Protein AF-A0A2K0XI58-F1 (afdb_monomer_lite)

pLDDT: mean 96.13, std 5.79, range [55.44, 98.38]

Structure (mmCIF, N/CA/C/O backbone):
data_AF-A0A2K0XI58-F1
#
_entry.id   AF-A0A2K0XI58-F1
#
loop_
_atom_site.group_PDB
_atom_site.id
_atom_site.type_symbol
_atom_site.label_atom_id
_atom_site.label_alt_id
_atom_site.label_comp_id
_atom_site.label_asym_id
_atom_site.label_entity_id
_atom_site.label_seq_id
_atom_site.pdbx_PDB_ins_code
_atom_site.Cartn_x
_atom_site.Cartn_y
_atom_site.Cartn_z
_atom_site.occupancy
_atom_site.B_iso_or_equiv
_atom_site.auth_seq_id
_atom_site.auth_comp_id
_atom_site.auth_asym_id
_atom_site.auth_atom_id
_atom_site.pdbx_PDB_model_num
ATOM 1 N N . MET A 1 1 ? 12.928 1.090 -13.268 1.00 88.12 1 MET A N 1
ATOM 2 C CA . MET A 1 1 ? 12.557 2.517 -13.374 1.00 88.12 1 MET A CA 1
ATOM 3 C C . MET A 1 1 ? 11.251 2.697 -12.627 1.00 88.12 1 MET A C 1
ATOM 5 O O . MET A 1 1 ? 10.386 1.845 -12.789 1.00 88.12 1 MET A O 1
ATOM 9 N N . SER A 1 2 ? 11.136 3.724 -11.785 1.00 95.00 2 SER A N 1
ATOM 10 C CA . SER A 1 2 ? 9.872 4.029 -11.108 1.00 95.00 2 SER A CA 1
ATOM 11 C C . SER A 1 2 ? 8.874 4.645 -12.089 1.00 95.00 2 SER A C 1
ATOM 13 O O . SER A 1 2 ? 9.290 5.338 -13.021 1.00 95.00 2 SER A O 1
ATOM 15 N N . TYR A 1 3 ? 7.579 4.402 -11.902 1.00 96.69 3 TYR A N 1
ATOM 16 C CA . TYR A 1 3 ? 6.528 4.889 -12.801 1.00 96.69 3 TYR A CA 1
ATOM 17 C C . TYR A 1 3 ? 5.257 5.271 -12.040 1.00 96.69 3 TYR A C 1
ATOM 19 O O . TYR A 1 3 ? 5.036 4.826 -10.916 1.00 96.69 3 TYR A O 1
ATOM 27 N N . LYS A 1 4 ? 4.431 6.130 -12.647 1.00 97.25 4 LYS A N 1
ATOM 28 C CA . LYS A 1 4 ? 3.136 6.516 -12.076 1.00 97.25 4 LYS A CA 1
ATOM 29 C C . LYS A 1 4 ? 2.160 5.350 -12.162 1.00 97.25 4 LYS A C 1
ATOM 31 O O . LYS A 1 4 ? 2.037 4.752 -13.226 1.00 97.25 4 LYS A O 1
ATOM 36 N N . ALA A 1 5 ? 1.465 5.066 -11.071 1.00 97.38 5 ALA A N 1
ATOM 37 C CA . ALA A 1 5 ? 0.508 3.972 -10.986 1.00 97.38 5 ALA A CA 1
ATOM 38 C C . ALA A 1 5 ? -0.588 4.283 -9.957 1.00 97.38 5 ALA A C 1
ATOM 40 O O . ALA A 1 5 ? -0.516 5.279 -9.228 1.00 97.38 5 ALA A O 1
ATOM 41 N N . LYS A 1 6 ? -1.590 3.405 -9.889 1.00 98.19 6 LYS A N 1
ATOM 42 C CA . LYS A 1 6 ? -2.590 3.379 -8.820 1.00 98.19 6 LYS A CA 1
ATOM 43 C C . LYS A 1 6 ? -2.371 2.152 -7.947 1.00 98.19 6 LYS A C 1
ATOM 45 O O . LYS A 1 6 ? -2.008 1.087 -8.444 1.00 98.19 6 LYS A O 1
ATOM 50 N N . ALA A 1 7 ? -2.621 2.296 -6.655 1.00 98.12 7 ALA A N 1
ATOM 51 C CA . ALA A 1 7 ? -2.604 1.188 -5.715 1.00 98.12 7 ALA A CA 1
ATOM 52 C C . ALA A 1 7 ? -3.846 1.222 -4.828 1.00 98.12 7 ALA A C 1
ATOM 54 O O . ALA A 1 7 ? -4.340 2.292 -4.468 1.00 98.12 7 ALA A O 1
ATOM 55 N N . ARG A 1 8 ? -4.340 0.042 -4.455 1.00 98.38 8 ARG A N 1
ATOM 56 C CA . ARG A 1 8 ? -5.332 -0.118 -3.393 1.00 98.38 8 ARG A CA 1
ATOM 57 C C . ARG A 1 8 ? -4.603 -0.431 -2.094 1.00 98.38 8 ARG A C 1
ATOM 59 O O . ARG A 1 8 ? -3.766 -1.330 -2.053 1.00 98.38 8 ARG A O 1
ATOM 66 N N . VAL A 1 9 ? -4.957 0.267 -1.023 1.00 98.31 9 VAL A N 1
ATOM 67 C CA . VAL A 1 9 ? -4.539 -0.086 0.336 1.00 98.31 9 VAL A CA 1
ATOM 68 C C . VAL A 1 9 ? -5.159 -1.431 0.689 1.00 98.31 9 VAL A C 1
ATOM 70 O O . VAL A 1 9 ? -6.383 -1.565 0.686 1.00 98.31 9 VAL A O 1
ATOM 73 N N . LYS A 1 10 ? -4.328 -2.422 0.992 1.00 98.25 10 LYS A N 1
ATOM 74 C CA . LYS A 1 10 ? -4.767 -3.781 1.314 1.00 98.25 10 LYS A CA 1
ATOM 75 C C . LYS A 1 10 ? -3.761 -4.442 2.232 1.00 98.25 10 LYS A C 1
ATOM 77 O O . LYS A 1 10 ? -2.597 -4.565 1.863 1.00 98.25 10 LYS A O 1
ATOM 82 N N . VAL A 1 11 ? -4.205 -4.868 3.405 1.00 97.94 11 VAL A N 1
ATOM 83 C CA . VAL A 1 11 ? -3.348 -5.525 4.388 1.00 97.94 11 VAL A CA 1
ATOM 84 C C . VAL A 1 11 ? -3.228 -6.998 4.017 1.00 97.94 11 VAL A C 1
ATOM 86 O O . VAL A 1 11 ? -4.199 -7.749 4.035 1.00 97.94 11 VAL A O 1
ATOM 89 N N . ILE A 1 12 ? -2.0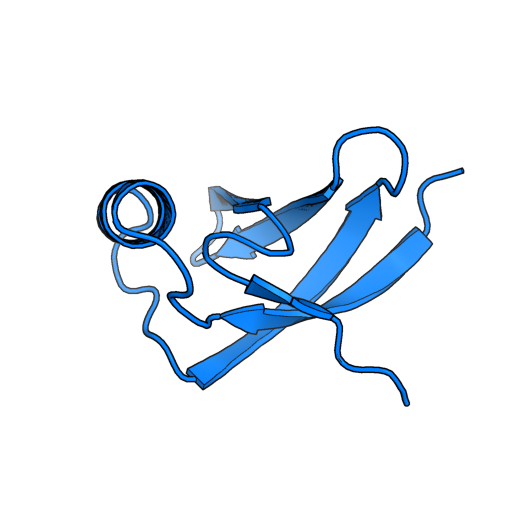19 -7.406 3.651 1.00 97.75 12 ILE A N 1
ATOM 90 C CA . ILE A 1 12 ? -1.688 -8.768 3.218 1.00 97.75 12 ILE A CA 1
ATOM 91 C C . ILE A 1 12 ? -0.906 -9.496 4.317 1.00 97.75 12 ILE A C 1
ATOM 93 O O . ILE A 1 12 ? -1.064 -10.703 4.492 1.00 97.75 12 ILE A O 1
ATOM 97 N N . THR A 1 13 ? -0.089 -8.767 5.080 1.00 98.12 13 THR A N 1
ATOM 98 C CA . THR A 1 13 ? 0.766 -9.318 6.138 1.00 98.12 13 THR A CA 1
ATOM 99 C C . THR A 1 13 ? 0.574 -8.583 7.465 1.00 98.12 13 THR A C 1
ATOM 101 O O . THR A 1 13 ? 0.095 -7.446 7.510 1.00 98.12 13 THR A O 1
ATOM 104 N N . GLU A 1 14 ? 1.006 -9.205 8.567 1.00 97.06 14 GLU A N 1
ATOM 105 C CA . GLU A 1 14 ? 1.023 -8.554 9.886 1.00 97.06 14 GLU A CA 1
ATOM 106 C C . GLU A 1 14 ? 1.916 -7.304 9.902 1.00 97.06 14 GLU A C 1
ATOM 108 O O . GLU A 1 14 ? 1.551 -6.295 10.499 1.00 97.06 14 GLU A O 1
ATOM 113 N N . ALA A 1 15 ? 3.057 -7.326 9.203 1.00 96.62 15 ALA A N 1
ATOM 114 C CA . ALA A 1 15 ? 3.906 -6.144 9.047 1.00 96.62 15 ALA A CA 1
ATOM 115 C C . ALA A 1 15 ? 3.161 -5.022 8.307 1.00 96.62 15 ALA A C 1
ATOM 117 O O . ALA A 1 15 ? 3.157 -3.876 8.756 1.00 96.62 15 ALA A O 1
ATOM 118 N N . GLY A 1 16 ? 2.442 -5.369 7.236 1.00 97.00 16 GLY A N 1
ATOM 119 C CA . GLY A 1 16 ? 1.592 -4.444 6.495 1.00 97.00 16 GLY A CA 1
ATOM 120 C C . GLY A 1 16 ? 0.529 -3.764 7.357 1.00 97.00 16 GLY A C 1
ATOM 121 O O . GLY A 1 16 ? 0.286 -2.562 7.218 1.00 97.00 16 GLY A O 1
ATOM 122 N N . LYS A 1 17 ? -0.064 -4.501 8.300 1.00 96.88 17 LYS A N 1
ATOM 123 C CA . LYS A 1 17 ? -1.010 -3.937 9.268 1.00 96.88 17 LYS A CA 1
ATOM 124 C C . LYS A 1 17 ? -0.359 -2.836 10.103 1.00 96.88 17 LYS A C 1
ATOM 126 O O . LYS A 1 17 ? -0.940 -1.760 10.231 1.00 96.88 17 LYS A O 1
ATOM 131 N N . TRP A 1 18 ? 0.844 -3.079 10.626 1.00 97.06 18 TRP A N 1
ATOM 132 C CA . TRP A 1 18 ? 1.595 -2.081 11.394 1.00 97.06 18 TRP A CA 1
ATOM 133 C C . TRP A 1 18 ? 1.932 -0.853 10.547 1.00 97.06 18 TRP A C 1
ATOM 135 O O . TRP A 1 18 ? 1.617 0.260 10.964 1.00 97.06 18 TRP A O 1
ATOM 145 N N . TYR A 1 19 ? 2.436 -1.041 9.326 1.00 96.31 19 TYR A N 1
ATOM 146 C CA . TYR A 1 19 ? 2.729 0.075 8.417 1.00 96.31 19 TYR A CA 1
ATOM 147 C C . TYR A 1 19 ? 1.494 0.934 8.129 1.00 96.31 19 TYR A C 1
ATOM 149 O O . TYR A 1 19 ? 1.572 2.159 8.122 1.00 96.31 19 TYR A O 1
ATOM 157 N N . LEU A 1 20 ? 0.323 0.315 7.929 1.00 96.81 20 LEU A N 1
ATOM 158 C CA . LEU A 1 20 ? -0.911 1.072 7.713 1.00 96.81 20 LEU A CA 1
ATOM 159 C C . LEU A 1 20 ? -1.312 1.893 8.950 1.00 96.81 20 LEU A C 1
ATOM 161 O O . LEU A 1 20 ? -1.782 3.017 8.795 1.00 96.81 20 LEU A O 1
ATOM 165 N N . THR A 1 21 ? -1.106 1.378 10.169 1.00 95.88 21 THR A N 1
ATOM 166 C CA . THR A 1 21 ? -1.440 2.128 11.398 1.00 95.88 21 THR A CA 1
ATOM 167 C C . THR A 1 21 ? -0.606 3.395 11.592 1.00 95.88 21 THR A C 1
ATOM 169 O O . THR A 1 21 ? -1.072 4.329 12.246 1.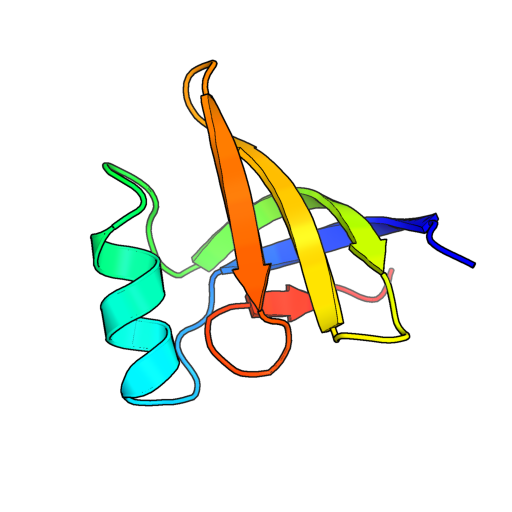00 95.88 21 THR A O 1
ATOM 172 N N . GLU A 1 22 ? 0.588 3.463 10.999 1.00 95.62 22 GLU A N 1
ATOM 173 C CA . GLU A 1 22 ? 1.442 4.656 11.034 1.00 95.62 22 GLU A CA 1
ATOM 174 C C . GLU A 1 22 ? 0.904 5.777 10.1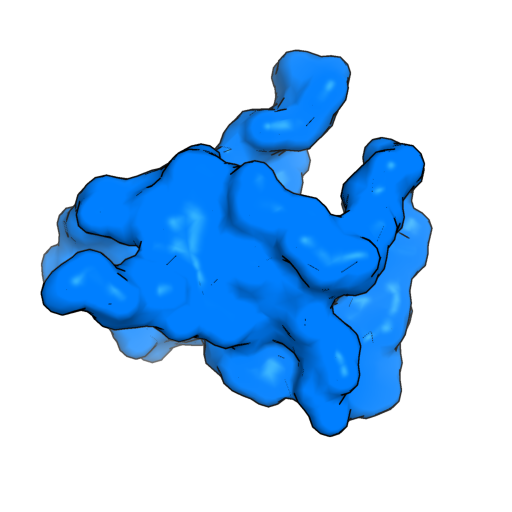28 1.00 95.62 22 GLU A C 1
ATOM 176 O O . GLU A 1 22 ? 1.111 6.960 10.411 1.00 95.62 22 GLU A O 1
ATOM 181 N N . ILE A 1 23 ? 0.137 5.431 9.087 1.00 95.94 23 ILE A N 1
ATOM 182 C CA . ILE A 1 23 ? -0.442 6.389 8.139 1.00 95.94 23 I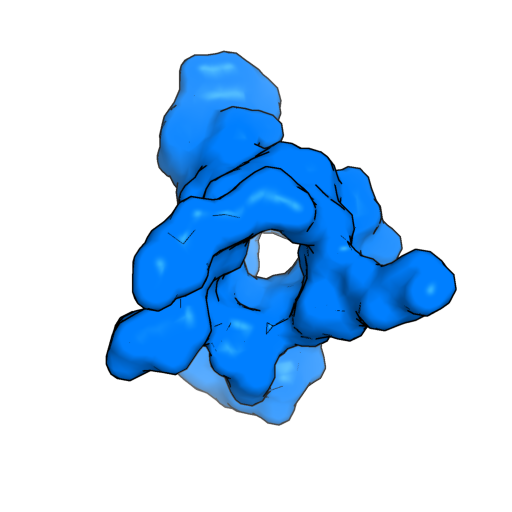LE A CA 1
ATOM 183 C C . ILE A 1 23 ? -1.834 6.813 8.621 1.00 95.94 23 ILE A C 1
ATOM 185 O O . ILE A 1 23 ? -2.868 6.229 8.284 1.00 95.94 23 ILE A O 1
ATOM 189 N N . LYS A 1 24 ? -1.875 7.868 9.437 1.00 94.56 24 LYS A N 1
ATOM 190 C CA . LYS A 1 24 ? -3.102 8.324 10.106 1.00 94.56 24 LYS A CA 1
ATOM 191 C C . LYS A 1 24 ? -4.248 8.609 9.129 1.00 94.56 24 LYS A C 1
ATOM 193 O O . LYS A 1 24 ? -4.144 9.407 8.198 1.00 94.56 24 LYS A O 1
ATOM 198 N N . GLY A 1 25 ? -5.395 7.991 9.402 1.00 94.31 25 GLY A N 1
ATOM 199 C CA . GLY A 1 25 ? -6.637 8.205 8.657 1.00 94.31 25 GLY A CA 1
ATOM 200 C C . GLY A 1 25 ? -6.716 7.474 7.314 1.00 94.31 25 GLY A C 1
ATOM 201 O O . GLY A 1 25 ? -7.783 7.499 6.700 1.00 94.31 25 GLY A O 1
ATOM 202 N N . LEU A 1 26 ? -5.645 6.805 6.875 1.00 97.00 26 LEU A N 1
ATOM 203 C CA . LEU A 1 26 ? -5.695 5.915 5.721 1.00 97.00 26 LEU A CA 1
ATOM 204 C C . LEU A 1 26 ? -6.389 4.606 6.114 1.00 97.00 26 LEU A C 1
ATOM 206 O O . LEU A 1 26 ? -6.199 4.085 7.212 1.00 97.00 26 LEU A O 1
ATOM 210 N N . LYS A 1 27 ? -7.235 4.089 5.224 1.00 96.62 27 LYS A N 1
ATOM 211 C CA . LYS A 1 27 ? -8.043 2.890 5.467 1.00 96.62 27 LYS A CA 1
ATOM 212 C C . LYS A 1 27 ? -7.821 1.870 4.365 1.00 96.62 27 LYS A C 1
ATOM 214 O O . LYS A 1 27 ? -7.563 2.230 3.219 1.00 96.62 27 LYS A O 1
ATOM 219 N N . GLU A 1 28 ? -7.959 0.602 4.725 1.00 97.62 28 GLU A N 1
ATOM 220 C CA . GLU A 1 28 ? -8.002 -0.487 3.759 1.00 97.62 28 GLU A CA 1
ATOM 221 C C . GLU A 1 28 ? -9.151 -0.290 2.756 1.00 97.62 28 GLU A C 1
ATOM 223 O O . GLU A 1 28 ? -10.225 0.204 3.106 1.00 97.62 28 GLU A O 1
ATOM 228 N N . GLY A 1 29 ? -8.897 -0.625 1.492 1.00 97.75 29 GLY A N 1
ATOM 229 C CA . GLY A 1 29 ? -9.794 -0.392 0.360 1.00 97.75 29 GLY A CA 1
ATOM 230 C C . GLY A 1 29 ? -9.622 0.966 -0.328 1.00 97.75 29 GLY A C 1
ATOM 231 O O . GLY A 1 29 ? -10.069 1.112 -1.466 1.00 97.75 29 GLY A O 1
ATOM 232 N N . THR A 1 30 ? -8.952 1.939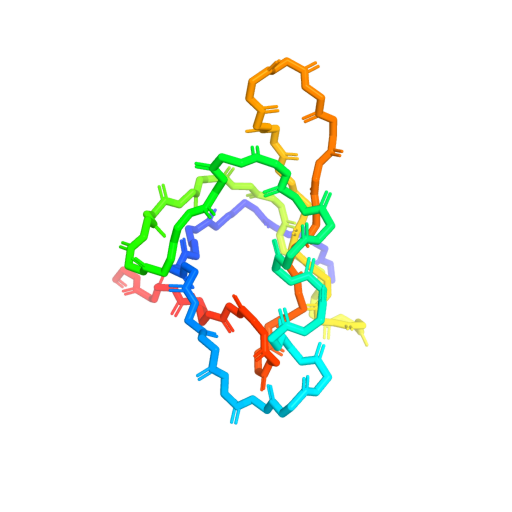 0.299 1.00 98.12 30 THR A N 1
ATOM 233 C CA . THR A 1 30 ? -8.670 3.240 -0.329 1.00 98.12 30 THR A CA 1
ATOM 234 C C . THR A 1 30 ? -7.788 3.064 -1.561 1.00 98.12 30 THR A C 1
ATOM 236 O O . THR A 1 30 ? -6.806 2.328 -1.526 1.00 98.12 30 THR A O 1
ATOM 239 N N . ILE A 1 31 ? -8.122 3.761 -2.646 1.00 98.00 31 ILE A N 1
ATOM 240 C CA . ILE A 1 31 ? -7.299 3.818 -3.855 1.00 98.00 31 ILE A CA 1
ATOM 241 C C . ILE A 1 31 ? -6.496 5.114 -3.833 1.00 98.00 31 ILE A C 1
ATOM 243 O O . ILE A 1 31 ? -7.056 6.184 -3.592 1.00 98.00 31 ILE A O 1
ATOM 247 N N . VAL A 1 32 ? -5.195 5.010 -4.086 1.00 97.44 32 VAL A N 1
ATOM 248 C CA . VAL A 1 32 ? -4.265 6.139 -4.132 1.00 97.44 32 VAL A CA 1
ATOM 249 C C . VAL A 1 32 ? -3.502 6.145 -5.450 1.00 97.44 32 VAL A C 1
ATOM 251 O O . VAL A 1 32 ? -3.174 5.093 -6.002 1.00 97.44 32 VAL A O 1
ATOM 254 N N . GLU A 1 33 ? -3.220 7.341 -5.954 1.00 97.88 33 GLU A N 1
ATOM 255 C CA . GLU A 1 33 ? -2.329 7.549 -7.094 1.00 97.88 33 GLU A CA 1
ATOM 256 C C . GLU A 1 33 ? -0.944 7.937 -6.580 1.00 97.88 33 GLU A C 1
ATOM 258 O O . GLU A 1 33 ? -0.820 8.714 -5.630 1.00 97.88 33 GLU A O 1
ATOM 263 N N . GLY A 1 34 ? 0.102 7.405 -7.200 1.00 97.25 34 GLY A N 1
ATOM 264 C CA . GLY A 1 34 ? 1.460 7.602 -6.715 1.00 97.25 34 GLY A CA 1
ATOM 265 C C . GLY A 1 34 ? 2.520 7.123 -7.691 1.00 97.25 34 GLY A C 1
ATOM 266 O O . GLY A 1 34 ? 2.261 6.910 -8.880 1.00 97.25 34 GLY A O 1
ATOM 267 N N . ILE A 1 35 ? 3.738 6.987 -7.181 1.00 98.12 35 ILE A N 1
ATOM 268 C CA . ILE A 1 35 ? 4.901 6.511 -7.923 1.00 98.12 35 ILE A CA 1
ATOM 269 C C . ILE A 1 35 ? 5.296 5.156 -7.351 1.00 98.12 35 ILE A C 1
ATOM 271 O O . ILE A 1 35 ? 5.667 5.045 -6.186 1.00 98.12 35 ILE A O 1
ATOM 275 N N . TYR A 1 36 ? 5.252 4.126 -8.187 1.00 98.25 36 TYR A N 1
ATOM 276 C CA . TYR A 1 36 ? 5.712 2.796 -7.826 1.00 98.25 36 TYR A CA 1
ATOM 277 C C . TYR A 1 36 ? 7.173 2.594 -8.220 1.00 98.25 36 TYR A C 1
ATOM 279 O O . TYR A 1 36 ? 7.564 2.879 -9.356 1.00 98.25 36 TYR A O 1
ATOM 287 N N . ASN A 1 37 ? 7.969 2.046 -7.305 1.00 97.81 37 ASN A N 1
ATOM 288 C CA . ASN A 1 37 ? 9.321 1.573 -7.555 1.00 97.81 37 ASN A CA 1
ATOM 289 C C . ASN A 1 37 ? 9.376 0.032 -7.488 1.00 97.81 37 ASN A C 1
ATOM 291 O O . ASN A 1 37 ? 9.390 -0.544 -6.397 1.00 97.81 37 ASN A O 1
ATOM 295 N N . PRO A 1 38 ? 9.491 -0.662 -8.637 1.00 96.19 38 PRO A N 1
ATOM 296 C CA . PRO A 1 38 ? 9.549 -2.124 -8.671 1.00 96.19 38 PRO A CA 1
ATOM 297 C C . PRO A 1 38 ? 10.760 -2.733 -7.960 1.00 96.19 38 PRO A C 1
ATOM 299 O O . PRO A 1 38 ? 10.707 -3.895 -7.570 1.00 96.19 38 PRO A O 1
ATOM 302 N N . LEU A 1 39 ? 11.857 -1.981 -7.799 1.00 97.12 39 LEU A N 1
ATOM 303 C CA . LEU A 1 39 ? 13.103 -2.516 -7.241 1.00 97.12 39 LEU A CA 1
ATOM 304 C C . LEU A 1 39 ? 12.952 -2.911 -5.768 1.00 97.12 39 LEU A C 1
ATOM 306 O O . LEU A 1 39 ? 13.503 -3.919 -5.339 1.00 97.12 39 LEU A O 1
ATOM 310 N N . ASN A 1 40 ? 12.218 -2.109 -4.999 1.00 96.31 40 ASN A N 1
ATOM 311 C CA . ASN A 1 40 ? 11.994 -2.316 -3.567 1.00 96.31 40 ASN A CA 1
ATOM 312 C C . ASN A 1 40 ? 10.511 -2.499 -3.214 1.00 96.31 40 ASN A C 1
ATOM 314 O O . ASN A 1 40 ? 10.190 -2.719 -2.050 1.00 96.31 40 ASN A O 1
ATOM 318 N N . ARG A 1 41 ? 9.622 -2.442 -4.212 1.00 97.25 41 ARG A N 1
ATOM 319 C CA . ARG A 1 41 ? 8.163 -2.516 -4.068 1.00 97.25 41 ARG A CA 1
ATOM 320 C C . ARG A 1 41 ? 7.555 -1.352 -3.270 1.00 97.25 41 ARG A C 1
ATOM 322 O O . ARG A 1 41 ? 6.432 -1.480 -2.786 1.00 97.25 41 ARG A O 1
ATOM 329 N N . ALA A 1 42 ? 8.267 -0.233 -3.152 1.00 98.12 42 ALA A N 1
ATOM 330 C CA . ALA A 1 42 ? 7.740 0.982 -2.542 1.00 98.12 42 ALA A CA 1
ATOM 331 C C . ALA A 1 42 ? 6.740 1.666 -3.479 1.00 98.12 42 ALA A C 1
ATOM 333 O O . ALA A 1 42 ? 6.952 1.738 -4.693 1.00 98.12 42 ALA A O 1
ATOM 334 N N . PHE A 1 43 ? 5.658 2.177 -2.910 1.00 98.38 43 PHE A N 1
ATOM 335 C CA . PHE A 1 43 ? 4.672 3.000 -3.590 1.00 98.38 43 PHE A CA 1
ATOM 336 C C . PHE A 1 43 ? 4.525 4.310 -2.824 1.00 98.38 43 PHE A C 1
ATOM 338 O O . PHE A 1 43 ? 3.891 4.344 -1.770 1.00 98.38 43 PHE A O 1
ATOM 345 N N . ASP A 1 44 ? 5.124 5.370 -3.352 1.00 98.31 44 ASP A N 1
ATOM 346 C CA . ASP A 1 44 ? 5.152 6.694 -2.737 1.00 98.31 44 ASP A CA 1
ATOM 347 C C . ASP A 1 44 ? 3.961 7.534 -3.212 1.00 98.31 44 ASP A C 1
ATOM 349 O O . ASP A 1 44 ? 3.680 7.620 -4.412 1.00 98.31 44 ASP A O 1
ATOM 353 N N . PHE A 1 45 ? 3.260 8.178 -2.283 1.00 97.94 45 PHE A N 1
ATOM 354 C CA . PHE A 1 45 ? 2.097 9.022 -2.566 1.00 97.94 45 PHE A CA 1
ATOM 355 C C . PHE A 1 45 ? 1.938 10.113 -1.500 1.00 97.94 45 PHE A C 1
ATOM 357 O O . PHE A 1 45 ? 2.658 10.144 -0.504 1.00 97.94 45 PHE A O 1
ATOM 364 N N . TYR A 1 46 ? 0.990 11.024 -1.709 1.00 97.38 46 TYR A N 1
ATOM 365 C CA . TYR A 1 46 ? 0.628 12.030 -0.712 1.00 97.38 46 TYR A CA 1
ATOM 366 C C . TYR A 1 46 ? -0.714 11.693 -0.072 1.00 97.38 46 TYR A C 1
ATOM 368 O O . TYR A 1 46 ? -1.685 11.382 -0.763 1.00 97.38 46 TYR A O 1
ATOM 376 N N . TRP A 1 47 ? -0.782 11.807 1.251 1.00 97.12 47 TRP A N 1
ATOM 377 C CA . TRP A 1 47 ? -1.992 11.604 2.036 1.00 97.12 47 TRP A CA 1
ATOM 378 C C . TRP A 1 47 ? -2.152 12.743 3.036 1.00 97.12 47 TRP A C 1
ATOM 380 O O . TRP A 1 47 ? -1.258 13.000 3.834 1.00 97.12 47 TRP A O 1
ATOM 390 N N . ASN A 1 48 ? -3.280 13.456 2.985 1.00 94.56 48 ASN A N 1
ATOM 391 C CA . ASN A 1 48 ? -3.553 14.608 3.858 1.00 94.56 48 ASN A CA 1
ATOM 392 C C . ASN A 1 48 ? -2.427 15.668 3.891 1.00 94.56 48 ASN A C 1
ATOM 394 O O . ASN A 1 48 ? -2.197 16.303 4.915 1.00 94.56 48 ASN A O 1
ATOM 398 N N . GLY A 1 49 ? -1.735 15.873 2.764 1.00 94.38 49 GLY A N 1
ATOM 399 C CA . GLY A 1 49 ? -0.633 16.836 2.646 1.00 94.38 49 GLY A CA 1
ATOM 400 C C . GLY A 1 49 ? 0.732 16.320 3.116 1.00 94.38 49 GLY A C 1
ATOM 401 O O . GLY A 1 49 ? 1.723 17.027 2.957 1.00 94.38 49 GLY A O 1
ATOM 402 N N . GLU A 1 50 ? 0.807 15.091 3.625 1.00 95.38 50 GLU A N 1
ATOM 403 C CA . GLU A 1 50 ? 2.048 14.442 4.052 1.00 95.38 50 GLU A CA 1
ATOM 404 C C . GLU A 1 50 ? 2.471 13.359 3.052 1.00 95.38 50 GLU A C 1
ATOM 406 O O . GLU A 1 50 ? 1.637 12.750 2.380 1.00 95.38 50 GLU A O 1
ATOM 411 N N . GLY A 1 51 ? 3.780 13.132 2.932 1.00 96.94 51 GLY A N 1
ATOM 412 C CA . GLY A 1 51 ? 4.307 12.011 2.157 1.00 96.94 51 GLY A CA 1
ATOM 413 C C . GLY A 1 51 ? 4.047 10.697 2.889 1.00 96.94 51 GLY A C 1
ATOM 414 O O . GLY A 1 51 ? 4.347 10.577 4.075 1.00 96.94 51 GLY A O 1
ATOM 415 N N . ALA A 1 52 ? 3.500 9.718 2.179 1.00 97.69 52 ALA A N 1
ATOM 416 C CA . ALA A 1 52 ? 3.194 8.392 2.688 1.00 97.69 52 ALA A CA 1
ATOM 417 C C . ALA A 1 52 ? 3.690 7.324 1.707 1.00 97.69 52 ALA A C 1
ATOM 419 O O . ALA A 1 52 ? 3.902 7.591 0.523 1.00 97.69 52 ALA A O 1
ATOM 420 N N . MET A 1 53 ? 3.867 6.103 2.206 1.00 97.75 53 MET A N 1
ATOM 421 C CA . MET A 1 53 ? 4.376 4.996 1.406 1.00 97.75 53 MET A CA 1
ATOM 422 C C . MET A 1 53 ? 3.622 3.706 1.723 1.00 97.75 53 MET A C 1
ATOM 424 O O . MET A 1 53 ? 3.446 3.351 2.888 1.00 97.75 53 MET A O 1
ATOM 428 N N . LEU A 1 54 ? 3.193 2.993 0.681 1.00 98.31 54 LEU A N 1
ATOM 429 C CA . LEU A 1 54 ? 2.775 1.597 0.790 1.00 98.31 54 LEU A CA 1
ATOM 430 C C . LEU A 1 54 ? 3.917 0.691 0.336 1.00 98.31 54 LEU A C 1
ATOM 432 O O . LEU A 1 54 ? 4.675 1.013 -0.577 1.00 98.31 54 LEU A O 1
ATOM 436 N N . TRP A 1 55 ? 3.988 -0.484 0.936 1.00 98.19 55 TRP A N 1
ATOM 437 C CA . TRP A 1 55 ? 4.788 -1.602 0.477 1.00 98.19 55 TRP A CA 1
ATOM 438 C C . TRP A 1 55 ? 3.875 -2.557 -0.286 1.00 98.19 55 TRP A C 1
ATOM 440 O O . TRP A 1 55 ? 3.010 -3.223 0.297 1.00 98.19 55 TRP A O 1
ATOM 450 N N . ILE A 1 56 ? 4.046 -2.613 -1.607 1.00 98.00 56 ILE A N 1
ATOM 451 C CA . ILE A 1 56 ? 3.236 -3.483 -2.459 1.00 98.00 56 ILE A CA 1
ATOM 452 C C . ILE A 1 56 ? 3.527 -4.949 -2.120 1.00 98.00 56 ILE A C 1
ATOM 454 O O . ILE A 1 56 ? 4.676 -5.400 -2.159 1.00 98.00 56 ILE A O 1
ATOM 458 N N . GLY A 1 57 ? 2.466 -5.690 -1.800 1.00 97.38 57 GLY A N 1
ATOM 459 C CA . GLY A 1 57 ? 2.524 -7.053 -1.271 1.00 97.38 57 GLY A CA 1
ATOM 460 C C . GLY A 1 57 ? 2.459 -7.146 0.258 1.00 97.38 57 GLY A C 1
ATOM 461 O O . GLY A 1 57 ? 2.319 -8.252 0.766 1.00 97.38 57 GLY A O 1
ATOM 462 N N . GLU A 1 58 ? 2.512 -6.023 0.985 1.00 98.31 58 GLU A N 1
ATOM 463 C CA . GLU A 1 58 ? 2.394 -5.981 2.453 1.00 98.31 58 GLU A CA 1
ATOM 464 C C . GLU A 1 58 ? 1.136 -5.215 2.891 1.00 98.31 58 GLU A C 1
ATOM 466 O O . GLU A 1 58 ? 0.259 -5.787 3.536 1.00 98.31 58 GLU A O 1
ATOM 471 N N . ASN A 1 59 ? 1.030 -3.926 2.539 1.00 98.25 59 ASN A N 1
ATOM 472 C CA . ASN A 1 59 ? -0.116 -3.057 2.859 1.00 98.25 59 ASN A CA 1
ATOM 473 C C . ASN A 1 59 ? -0.715 -2.348 1.630 1.00 98.25 59 ASN A C 1
ATOM 475 O O . ASN A 1 59 ? -1.538 -1.439 1.766 1.00 98.25 59 ASN A O 1
ATOM 479 N N . GLY A 1 60 ? -0.332 -2.780 0.429 1.00 98.00 60 GLY A N 1
ATOM 480 C CA . GLY A 1 60 ? -0.911 -2.312 -0.820 1.00 98.00 60 GLY A CA 1
ATOM 481 C C . GLY A 1 60 ? -0.852 -3.355 -1.929 1.00 98.00 60 GLY A C 1
ATOM 482 O O . GLY A 1 60 ? 0.001 -4.244 -1.933 1.00 98.00 60 GLY A O 1
ATOM 483 N N . GLU A 1 61 ? -1.745 -3.217 -2.898 1.00 98.06 61 GLU A N 1
ATOM 484 C CA . GLU A 1 61 ? -1.727 -3.938 -4.170 1.00 98.06 61 GLU A CA 1
ATOM 485 C C . GLU A 1 61 ? -1.761 -2.924 -5.317 1.00 98.06 61 GLU A C 1
ATOM 487 O O . GLU A 1 61 ? -2.499 -1.940 -5.249 1.00 98.06 61 GLU A O 1
ATOM 492 N N . LEU A 1 62 ? -0.954 -3.137 -6.360 1.00 97.69 62 LEU A N 1
ATOM 493 C CA . LEU A 1 62 ? -1.087 -2.348 -7.583 1.00 97.69 62 LEU A CA 1
ATOM 494 C C . LEU A 1 62 ? -2.424 -2.671 -8.243 1.00 97.69 62 LEU A C 1
ATOM 496 O O . LEU A 1 62 ? -2.890 -3.810 -8.210 1.00 97.69 62 LEU A O 1
ATOM 500 N N . ILE A 1 63 ? -3.030 -1.651 -8.833 1.00 95.94 63 ILE A N 1
ATOM 501 C CA . ILE A 1 63 ? -4.191 -1.813 -9.695 1.00 95.94 63 ILE A CA 1
ATOM 502 C C . ILE A 1 63 ? -3.652 -1.748 -11.117 1.00 95.94 63 ILE A C 1
ATOM 504 O O . ILE A 1 63 ? -3.228 -0.679 -11.557 1.00 95.94 63 ILE A O 1
ATOM 508 N N . ASP A 1 64 ? -3.639 -2.887 -11.801 1.00 78.38 64 ASP A N 1
ATOM 509 C CA . ASP A 1 64 ? -3.451 -2.901 -13.247 1.00 78.38 64 ASP A CA 1
ATOM 510 C C . ASP A 1 64 ? -4.726 -2.329 -13.889 1.00 78.38 64 ASP A C 1
ATOM 512 O O . ASP A 1 64 ? -5.838 -2.734 -13.530 1.00 78.38 64 ASP A O 1
ATOM 516 N N . GLU A 1 65 ? -4.564 -1.339 -14.771 1.00 55.44 65 GLU A N 1
ATOM 517 C CA . GLU A 1 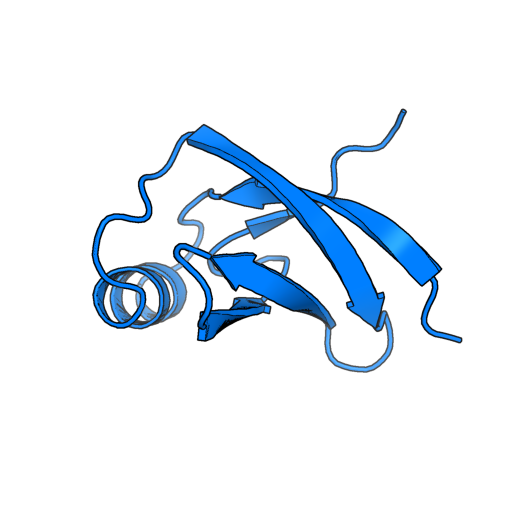65 ? -5.643 -0.847 -15.644 1.00 55.44 65 GLU A CA 1
ATOM 518 C C . GLU A 1 65 ? -5.851 -1.779 -16.843 1.00 55.44 65 GLU A C 1
ATOM 520 O O . GLU A 1 65 ? -4.841 -2.257 -17.414 1.00 55.44 65 GLU A O 1
#

Secondary structure (DSSP, 8-state):
--EEEEEEE---SHHHHHHHHHSTT--TT-EEEEEEETTTTEEEEEETTEEEEEEBTTTEEEE--

Foldseek 3Di:
DKDKFKKFFAAQDPVLVVLQVVVPPDDGRDIFIAIADPVQQWTWGDDPNDIGIHRDNGGIDTDDD

Radius of gyration: 10.56 Å; chains: 1; bounding box: 23×26×27 Å

Sequence (65 aa):
MSYKAKARVKVITEAGKWYLTEIKGLKEGTIVEGIYNPLNRAFDFYWNGEGAMLWIGENGELIDE

Organism: NCBI:txid386414